Protein AF-A0AA50HX01-F1 (afdb_monomer_lite)

Sequence (160 aa):
MPIVLAWGKLGSERAGIIVILFCLPWARGWGGGVFKWQIVYGAPRSRGELGLISIETEGYPCNSGNRGSLEQHASAQTLRREMNLTGLELAQLAAKGDAEAIAYWEKFGQRLGMGIANLVYVLTPEAVIIGGGLSASSSYFFPPWHRKLRKGCYYLPVGV

Structure (mmCIF, N/CA/C/O backbone):
data_AF-A0AA50HX01-F1
#
_entry.id   AF-A0AA50HX01-F1
#
loop_
_atom_site.group_PDB
_atom_site.id
_atom_site.type_symbol
_atom_site.label_atom_id
_atom_site.label_alt_id
_atom_site.label_comp_id
_atom_site.label_asym_id
_atom_site.label_entity_id
_atom_site.label_seq_id
_atom_site.pdbx_PDB_ins_code
_atom_site.Cartn_x
_atom_site.Cartn_y
_atom_site.Cartn_z
_atom_site.occupancy
_atom_site.B_iso_or_equiv
_atom_site.auth_seq_id
_atom_site.auth_comp_id
_atom_site.auth_asym_id
_atom_site.auth_atom_id
_atom_site.pdbx_PDB_model_num
ATOM 1 N N . MET A 1 1 ? 7.895 -8.342 14.726 1.00 25.12 1 MET A N 1
ATOM 2 C CA . MET A 1 1 ? 8.744 -8.853 13.621 1.00 25.12 1 MET A CA 1
ATOM 3 C C . MET A 1 1 ? 8.125 -8.389 12.307 1.00 25.12 1 MET A C 1
ATOM 5 O O . MET A 1 1 ? 6.902 -8.293 12.281 1.00 25.12 1 MET A O 1
ATOM 9 N N . PRO A 1 2 ? 8.895 -8.063 11.254 1.00 31.77 2 PRO A N 1
ATOM 10 C CA . PRO A 1 2 ? 8.314 -7.825 9.934 1.00 31.77 2 PRO A CA 1
ATOM 11 C C . PRO A 1 2 ? 7.762 -9.148 9.392 1.00 31.77 2 PRO A C 1
ATOM 13 O O . PRO A 1 2 ? 8.489 -10.139 9.362 1.00 31.77 2 PRO A O 1
ATOM 16 N N . ILE A 1 3 ? 6.495 -9.178 8.981 1.00 40.47 3 ILE A N 1
ATOM 17 C CA . ILE A 1 3 ? 5.939 -10.347 8.296 1.00 40.47 3 ILE A CA 1
ATOM 18 C C . ILE A 1 3 ? 6.283 -10.195 6.813 1.00 40.47 3 ILE A C 1
ATOM 20 O O . ILE A 1 3 ? 6.054 -9.141 6.220 1.00 40.47 3 ILE A O 1
ATOM 24 N N . VAL A 1 4 ? 6.877 -11.229 6.224 1.00 44.59 4 VAL A N 1
ATOM 25 C CA . VAL A 1 4 ? 7.145 -11.291 4.784 1.00 44.59 4 VAL A CA 1
ATOM 26 C C . VAL A 1 4 ? 5.998 -12.067 4.155 1.00 44.59 4 VAL A C 1
ATOM 28 O O . VAL A 1 4 ? 5.826 -13.249 4.441 1.00 44.59 4 VAL A O 1
ATOM 31 N N . LEU A 1 5 ? 5.188 -11.394 3.340 1.00 52.50 5 LEU A N 1
ATOM 32 C CA . LEU A 1 5 ? 4.005 -11.978 2.711 1.00 52.50 5 LEU A CA 1
ATOM 33 C C . LEU A 1 5 ? 4.206 -12.028 1.203 1.00 52.50 5 LEU A C 1
ATOM 35 O O . LEU A 1 5 ? 4.295 -10.985 0.558 1.00 52.50 5 LEU A O 1
ATOM 39 N N . ALA A 1 6 ? 4.277 -13.238 0.655 1.00 52.31 6 ALA A N 1
ATOM 40 C CA . ALA A 1 6 ? 4.373 -13.473 -0.777 1.00 52.31 6 ALA A CA 1
ATOM 41 C C . ALA A 1 6 ? 2.994 -13.779 -1.378 1.00 52.31 6 ALA A C 1
ATOM 43 O O . ALA A 1 6 ? 2.184 -14.483 -0.778 1.00 52.31 6 ALA A O 1
ATOM 44 N N . TRP A 1 7 ? 2.763 -13.283 -2.588 1.00 51.84 7 TRP A N 1
ATOM 45 C CA . TRP A 1 7 ? 1.705 -13.716 -3.495 1.00 51.84 7 TRP A CA 1
ATOM 46 C C . TRP A 1 7 ? 2.365 -14.184 -4.796 1.00 51.84 7 TRP A C 1
ATOM 48 O O . TRP A 1 7 ? 3.193 -13.455 -5.342 1.00 51.84 7 TRP A O 1
ATOM 58 N N . GLY A 1 8 ? 2.031 -15.384 -5.277 1.00 53.75 8 GLY A N 1
ATOM 59 C CA . GLY A 1 8 ? 2.668 -16.025 -6.437 1.00 53.75 8 GLY A CA 1
ATOM 60 C C . GLY A 1 8 ? 3.353 -17.357 -6.101 1.00 53.75 8 GLY A C 1
ATOM 61 O O . GLY A 1 8 ? 3.342 -17.800 -4.952 1.00 53.75 8 GLY A O 1
ATOM 62 N N . LYS A 1 9 ? 3.936 -18.020 -7.107 1.00 47.34 9 LYS A N 1
ATOM 63 C CA . LYS A 1 9 ? 4.558 -19.350 -6.959 1.00 47.34 9 LYS A CA 1
ATOM 64 C C . LYS A 1 9 ? 6.076 -19.235 -6.842 1.00 47.34 9 LYS A C 1
ATOM 66 O O . LYS A 1 9 ? 6.755 -19.064 -7.847 1.00 47.34 9 LYS A O 1
ATOM 71 N N . LEU A 1 10 ? 6.619 -19.417 -5.637 1.00 47.19 10 LEU A N 1
ATOM 72 C CA . LEU A 1 10 ? 8.041 -19.740 -5.485 1.00 47.19 10 LEU A CA 1
ATOM 73 C C . LEU A 1 10 ? 8.262 -21.219 -5.844 1.00 47.19 10 LEU A C 1
ATOM 75 O O . LEU A 1 10 ? 7.512 -22.074 -5.377 1.00 47.19 10 LEU A O 1
ATOM 79 N N . GLY A 1 11 ? 9.289 -21.518 -6.648 1.00 44.75 11 GLY A N 1
ATOM 80 C CA . GLY A 1 11 ? 9.653 -22.893 -7.038 1.00 44.75 11 GLY A CA 1
ATOM 81 C C . GLY A 1 11 ? 9.644 -23.197 -8.544 1.00 44.75 11 GLY A C 1
ATOM 82 O O . GLY A 1 11 ? 9.746 -24.357 -8.924 1.00 44.75 11 GLY A O 1
ATOM 83 N N . SER A 1 12 ? 9.523 -22.187 -9.407 1.00 42.66 12 SER A N 1
ATOM 84 C CA . SER A 1 12 ? 9.834 -22.304 -10.838 1.00 42.66 12 SER A CA 1
ATOM 85 C C . SER A 1 12 ? 11.356 -22.373 -11.024 1.00 42.66 12 SER A C 1
ATOM 87 O O . SER A 1 12 ? 12.073 -21.512 -10.523 1.00 42.66 12 SER A O 1
ATOM 89 N N . GLU A 1 13 ? 11.873 -23.358 -11.765 1.00 43.56 13 GLU A N 1
ATOM 90 C CA . GLU A 1 13 ? 13.315 -23.475 -12.082 1.00 43.56 13 GLU A CA 1
ATOM 91 C C . GLU A 1 13 ? 13.774 -22.502 -13.194 1.00 43.56 13 GLU A C 1
ATOM 93 O O . GLU A 1 13 ? 14.784 -22.710 -13.866 1.00 43.56 13 GLU A O 1
ATOM 98 N N . ARG A 1 14 ? 13.008 -21.433 -13.432 1.00 44.12 14 ARG A N 1
ATOM 99 C CA . ARG A 1 14 ? 13.285 -20.397 -14.434 1.00 44.12 14 ARG A CA 1
ATOM 100 C C . ARG A 1 14 ? 13.796 -19.134 -13.742 1.00 44.12 14 ARG A C 1
ATOM 102 O O . ARG A 1 14 ? 13.643 -18.960 -12.537 1.00 44.12 14 ARG A O 1
ATOM 109 N N . ALA A 1 15 ? 14.410 -18.231 -14.505 1.00 43.78 15 ALA A N 1
ATOM 110 C CA . ALA A 1 15 ? 14.848 -16.930 -14.000 1.00 43.78 15 ALA A CA 1
ATOM 111 C C . ALA A 1 15 ? 13.634 -16.009 -13.748 1.00 43.78 15 ALA A C 1
ATOM 113 O O . ALA A 1 15 ? 13.311 -15.143 -14.561 1.00 43.78 15 ALA A O 1
ATOM 114 N N . GLY A 1 16 ? 12.933 -16.255 -12.640 1.00 53.41 16 GLY A N 1
ATOM 115 C CA . GLY A 1 16 ? 11.715 -15.564 -12.239 1.00 53.41 16 GLY A CA 1
ATOM 116 C C . GLY A 1 16 ? 11.962 -14.179 -11.648 1.00 53.41 16 GLY A C 1
ATOM 117 O O . GLY A 1 16 ? 12.844 -13.983 -10.811 1.00 53.41 16 GLY A O 1
ATOM 118 N N . ILE A 1 17 ? 11.140 -13.215 -12.057 1.00 56.69 17 ILE A N 1
ATOM 119 C CA . ILE A 1 17 ? 11.186 -11.843 -11.548 1.00 56.69 17 ILE A CA 1
ATOM 120 C C . ILE A 1 17 ? 10.386 -11.772 -10.241 1.00 56.69 17 ILE A C 1
ATOM 122 O O . ILE A 1 17 ? 9.212 -12.144 -10.209 1.00 56.69 17 ILE A O 1
ATOM 126 N N . ILE A 1 18 ? 11.003 -11.267 -9.168 1.00 57.69 18 ILE A N 1
ATOM 127 C CA . ILE A 1 18 ? 10.361 -11.094 -7.856 1.00 57.69 18 ILE A CA 1
ATOM 128 C C . ILE A 1 18 ? 10.317 -9.606 -7.497 1.00 57.69 18 ILE A C 1
ATOM 130 O O . ILE A 1 18 ? 11.349 -8.948 -7.361 1.00 57.69 18 ILE A O 1
ATOM 134 N N . VAL A 1 19 ? 9.111 -9.070 -7.307 1.00 62.31 19 VAL A N 1
ATOM 135 C CA . VAL A 1 19 ? 8.891 -7.675 -6.893 1.00 62.31 19 VAL A CA 1
ATOM 136 C C . VAL A 1 19 ? 8.789 -7.617 -5.373 1.00 62.31 19 VAL A C 1
ATOM 138 O O . VAL A 1 19 ? 7.862 -8.189 -4.809 1.00 62.31 19 VAL A O 1
ATOM 141 N N . ILE A 1 20 ? 9.700 -6.904 -4.702 1.00 60.22 20 ILE A N 1
ATOM 142 C CA . ILE A 1 20 ? 9.671 -6.739 -3.239 1.00 60.22 20 ILE A CA 1
ATOM 143 C C . ILE A 1 20 ? 9.356 -5.287 -2.868 1.00 60.22 20 ILE A C 1
ATOM 145 O O . ILE A 1 20 ? 10.120 -4.367 -3.166 1.00 60.22 20 ILE A O 1
ATOM 149 N N . LEU A 1 21 ? 8.227 -5.087 -2.186 1.00 64.50 21 LEU A N 1
ATOM 150 C CA . LEU A 1 21 ? 7.728 -3.791 -1.732 1.00 64.50 21 LEU A CA 1
ATOM 151 C C . LEU A 1 21 ? 7.835 -3.692 -0.205 1.00 64.50 21 LEU A C 1
ATOM 153 O O . LEU A 1 21 ? 7.091 -4.334 0.539 1.00 64.50 21 LEU A O 1
ATOM 157 N N . PHE A 1 22 ? 8.761 -2.854 0.263 1.00 58.66 22 PHE A N 1
ATOM 158 C CA . PHE A 1 22 ? 8.940 -2.552 1.682 1.00 58.66 22 PHE A CA 1
ATOM 159 C C . PHE A 1 22 ? 8.235 -1.252 2.067 1.00 58.66 22 PHE A C 1
ATOM 161 O O . PHE A 1 22 ? 8.646 -0.166 1.665 1.00 58.66 22 PHE A O 1
ATOM 168 N N . CYS A 1 23 ? 7.221 -1.349 2.926 1.00 54.81 23 CYS A N 1
ATOM 169 C CA . CYS A 1 23 ? 6.637 -0.180 3.575 1.00 54.81 23 CYS A CA 1
ATOM 170 C C . CYS A 1 23 ? 7.419 0.155 4.857 1.00 54.81 23 CYS A C 1
ATOM 17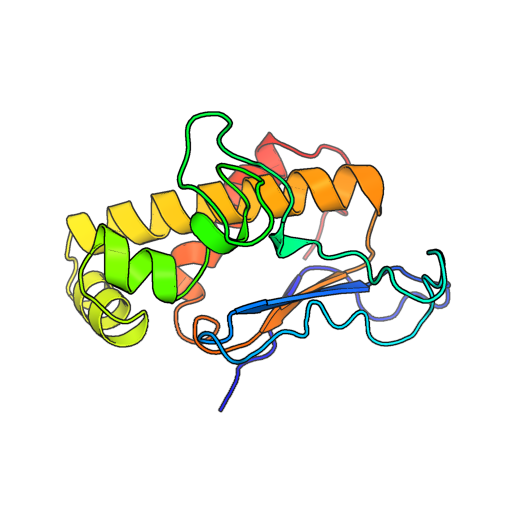2 O O . CYS A 1 23 ? 7.085 -0.321 5.949 1.00 54.81 23 CYS A O 1
ATOM 174 N N . LEU A 1 24 ? 8.469 0.969 4.725 1.00 42.09 24 LEU A N 1
ATOM 175 C CA . LEU A 1 24 ? 9.287 1.457 5.841 1.00 42.09 24 LEU A CA 1
ATOM 176 C C . LEU A 1 24 ? 8.992 2.935 6.156 1.00 42.09 24 LEU A C 1
ATOM 178 O O . LEU A 1 24 ? 8.790 3.721 5.231 1.00 42.09 24 LEU A O 1
ATOM 182 N N . PRO A 1 25 ? 8.975 3.336 7.442 1.00 38.78 25 PRO A N 1
ATOM 183 C CA . PRO A 1 25 ? 8.898 4.741 7.815 1.00 38.78 25 PRO A CA 1
ATOM 184 C C . PRO A 1 25 ? 10.211 5.455 7.460 1.00 38.78 25 PRO A C 1
ATOM 186 O O . PRO A 1 25 ? 11.296 5.017 7.830 1.00 38.78 25 PRO A O 1
ATOM 189 N N . TRP A 1 26 ? 10.059 6.556 6.729 1.00 36.91 26 TRP A N 1
ATOM 190 C CA . TRP A 1 26 ? 11.063 7.477 6.192 1.00 36.91 26 TRP A CA 1
ATOM 191 C C . TRP A 1 26 ? 12.413 7.547 6.947 1.00 36.91 26 TRP A C 1
ATOM 193 O O . TRP A 1 26 ? 12.586 8.301 7.903 1.00 36.91 26 TRP A O 1
ATOM 203 N N . ALA A 1 27 ? 13.410 6.821 6.432 1.00 32.09 27 ALA A N 1
ATOM 204 C CA . ALA A 1 27 ? 14.833 7.127 6.599 1.00 32.09 27 ALA A CA 1
ATOM 205 C C . ALA A 1 27 ? 15.401 7.645 5.258 1.00 32.09 27 ALA A C 1
ATOM 207 O O . ALA A 1 27 ? 14.710 7.613 4.237 1.00 32.09 27 ALA A O 1
ATOM 208 N N . ARG A 1 28 ? 16.631 8.181 5.241 1.00 39.00 28 ARG A N 1
ATOM 209 C CA . ARG A 1 28 ? 17.188 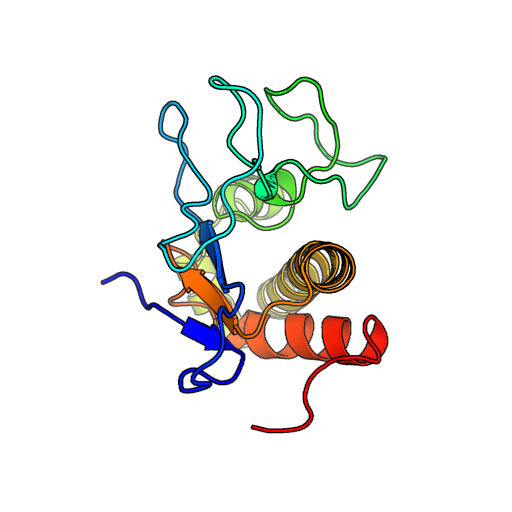8.921 4.086 1.00 39.00 28 ARG A CA 1
ATOM 210 C C . ARG A 1 28 ? 17.561 8.017 2.892 1.00 39.00 28 ARG A C 1
ATOM 212 O O . ARG A 1 28 ? 18.736 7.755 2.643 1.00 39.00 28 ARG A O 1
ATOM 219 N N . GLY A 1 29 ? 16.545 7.630 2.121 1.00 37.97 29 GLY A N 1
ATOM 220 C CA . GLY A 1 29 ? 16.646 6.870 0.872 1.00 37.97 29 GLY A CA 1
ATOM 221 C C . GLY A 1 29 ? 16.845 5.363 1.068 1.00 37.97 29 GLY A C 1
ATOM 222 O O . GLY A 1 29 ? 17.239 4.923 2.142 1.00 37.97 29 GLY A O 1
ATOM 223 N N . TRP A 1 30 ? 16.642 4.607 -0.020 1.00 37.34 30 TRP A N 1
ATOM 224 C CA . TRP A 1 30 ? 16.812 3.145 -0.138 1.00 37.34 30 TRP A CA 1
ATOM 225 C C . TRP A 1 30 ? 15.815 2.300 0.697 1.00 37.34 30 TRP A C 1
ATOM 227 O O . TRP A 1 30 ? 15.824 2.329 1.919 1.00 37.34 30 TRP A O 1
ATOM 237 N N . GLY A 1 31 ? 14.956 1.467 0.102 1.00 35.34 31 GLY A N 1
ATOM 238 C CA . GLY A 1 31 ? 14.662 1.267 -1.322 1.00 35.34 31 GLY A CA 1
ATOM 239 C C . GLY A 1 31 ? 13.749 0.052 -1.557 1.00 35.34 31 GLY A C 1
ATOM 240 O O . GLY A 1 31 ? 13.555 -0.769 -0.661 1.00 35.34 31 GLY A O 1
ATOM 241 N N . GLY A 1 32 ? 13.216 -0.092 -2.774 1.00 36.50 32 GLY A N 1
ATOM 242 C CA . GLY A 1 32 ? 12.608 -1.348 -3.229 1.00 36.50 32 GLY A CA 1
ATOM 243 C C . GLY A 1 32 ? 13.703 -2.364 -3.551 1.00 36.50 32 GLY A C 1
ATOM 244 O O . GLY A 1 32 ? 14.317 -2.295 -4.611 1.00 36.50 32 GLY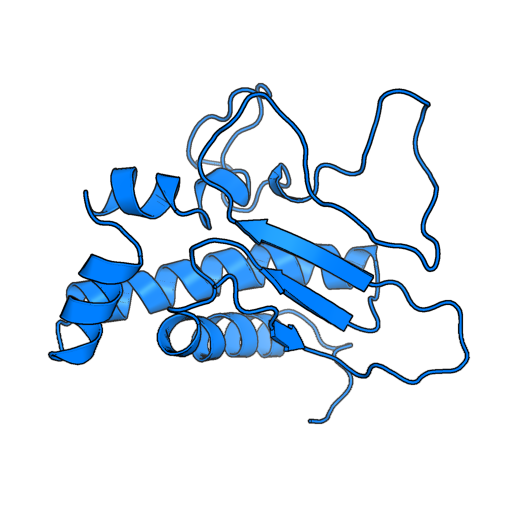 A O 1
ATOM 245 N N . GLY A 1 33 ? 14.009 -3.262 -2.614 1.00 36.00 33 GLY A N 1
ATOM 246 C CA . GLY A 1 33 ? 15.112 -4.214 -2.754 1.00 36.00 33 GLY A CA 1
ATOM 247 C C . GLY A 1 33 ? 14.733 -5.451 -3.564 1.00 36.00 33 GLY A C 1
ATOM 248 O O . GLY A 1 33 ? 14.310 -6.441 -2.974 1.00 36.00 33 GLY A O 1
ATOM 249 N N . VAL A 1 34 ? 14.927 -5.429 -4.887 1.00 36.38 34 VAL A N 1
ATOM 250 C CA . VAL A 1 34 ? 14.816 -6.630 -5.740 1.00 36.38 34 VAL A CA 1
ATOM 251 C C . VAL A 1 34 ? 15.948 -7.603 -5.389 1.00 36.38 34 VAL A C 1
ATOM 253 O O . VAL A 1 34 ? 17.081 -7.468 -5.854 1.00 36.38 34 VAL A O 1
ATOM 256 N N . PHE A 1 35 ? 15.658 -8.578 -4.528 1.00 29.78 35 PHE A N 1
ATOM 257 C CA . PHE A 1 35 ? 16.622 -9.606 -4.146 1.00 29.78 35 PHE A CA 1
ATOM 258 C C . PHE A 1 35 ? 16.666 -10.720 -5.197 1.00 29.78 35 PHE A C 1
ATOM 260 O O . PHE A 1 35 ? 15.772 -11.559 -5.252 1.00 29.78 35 PHE A O 1
ATOM 267 N N . LYS A 1 36 ? 17.740 -10.687 -6.002 1.00 26.53 36 LYS A N 1
ATOM 268 C CA . LYS A 1 36 ? 18.374 -11.783 -6.766 1.00 26.53 36 LYS A CA 1
ATOM 269 C C . LYS A 1 36 ? 17.632 -13.131 -6.625 1.00 26.53 36 LYS A C 1
ATOM 271 O O . LYS A 1 36 ? 17.710 -13.762 -5.577 1.00 26.53 36 LYS A O 1
ATOM 276 N N . TRP A 1 37 ? 16.950 -13.629 -7.653 1.00 22.09 37 TRP A N 1
ATOM 277 C CA . TRP A 1 37 ? 17.428 -13.728 -9.038 1.00 22.09 37 TRP A CA 1
ATOM 278 C C . TRP A 1 37 ? 16.994 -12.572 -9.966 1.00 22.09 37 TRP A C 1
ATOM 280 O O . TRP A 1 37 ? 16.108 -11.788 -9.660 1.00 22.09 37 TRP A O 1
ATOM 290 N N . GLN A 1 38 ? 17.760 -12.381 -11.041 1.00 27.73 38 GLN A N 1
ATOM 291 C CA . GLN A 1 38 ? 17.929 -11.122 -11.778 1.00 27.73 38 GLN A CA 1
ATOM 292 C C . GLN A 1 38 ? 16.646 -10.456 -12.328 1.00 27.73 38 GLN A C 1
ATOM 294 O O . GLN A 1 38 ? 16.011 -10.974 -13.238 1.00 27.73 38 GLN A O 1
ATOM 299 N N . ILE A 1 39 ? 16.472 -9.169 -12.003 1.00 37.91 39 ILE A N 1
ATOM 300 C CA . ILE A 1 39 ? 16.647 -8.139 -13.042 1.00 37.91 39 ILE A CA 1
ATOM 301 C C . ILE A 1 39 ? 17.828 -7.264 -12.625 1.00 37.91 39 ILE A C 1
ATOM 303 O O . ILE A 1 39 ? 17.867 -6.769 -11.501 1.00 37.91 39 ILE A O 1
ATOM 307 N N . VAL A 1 40 ? 18.777 -7.043 -13.535 1.00 39.34 40 VAL A N 1
ATOM 308 C CA . VAL A 1 40 ? 19.795 -5.993 -13.405 1.00 39.34 40 VAL A CA 1
ATOM 309 C C . VAL A 1 40 ? 19.790 -5.184 -14.697 1.00 39.34 40 VAL A C 1
ATOM 311 O O . VAL A 1 40 ? 20.506 -5.511 -15.636 1.00 39.34 40 VAL A O 1
ATOM 314 N N . TYR A 1 41 ? 18.959 -4.143 -14.749 1.00 41.31 41 TYR A N 1
ATOM 315 C CA . TYR A 1 41 ? 19.002 -3.133 -15.806 1.00 41.31 41 TYR A CA 1
ATOM 316 C C . TYR A 1 41 ? 18.693 -1.747 -15.242 1.00 41.31 41 TYR A C 1
ATOM 318 O O . TYR A 1 41 ? 17.708 -1.540 -14.536 1.00 41.31 41 TYR A O 1
ATOM 326 N N . GLY A 1 42 ? 19.572 -0.800 -15.558 1.00 44.56 42 GLY A N 1
ATOM 327 C CA . GLY A 1 42 ? 19.549 0.574 -15.072 1.00 44.56 42 GLY A CA 1
ATOM 328 C C . GLY A 1 42 ? 20.948 1.179 -15.165 1.00 44.56 42 GLY A C 1
ATOM 329 O O . GLY A 1 42 ? 21.945 0.475 -15.014 1.00 44.56 42 GLY A O 1
ATOM 330 N N . ALA A 1 43 ? 21.042 2.484 -15.428 1.00 47.16 43 ALA A N 1
ATOM 331 C CA . ALA A 1 43 ? 22.322 3.189 -15.341 1.00 47.16 43 ALA A CA 1
ATOM 332 C C . ALA A 1 43 ? 22.872 3.121 -13.894 1.00 47.16 43 ALA A C 1
ATOM 334 O O . ALA A 1 43 ? 22.055 3.040 -12.975 1.00 47.16 43 ALA A O 1
ATOM 335 N N . PRO A 1 44 ? 24.196 3.250 -13.641 1.00 45.75 44 PRO A N 1
ATOM 336 C CA . PRO A 1 44 ? 24.831 3.020 -12.323 1.00 45.75 44 PRO A CA 1
ATOM 337 C C . PRO A 1 44 ? 24.373 3.888 -11.129 1.00 45.75 44 PRO A C 1
ATOM 339 O O . PRO A 1 44 ? 24.994 3.864 -10.069 1.00 45.75 44 PRO A O 1
ATOM 342 N N . ARG A 1 45 ? 23.324 4.700 -11.296 1.00 49.25 45 ARG A N 1
ATOM 343 C CA . ARG A 1 45 ? 22.716 5.577 -10.283 1.00 49.25 45 ARG A CA 1
ATOM 344 C C . ARG A 1 45 ? 21.192 5.381 -10.154 1.00 49.25 45 ARG A C 1
ATOM 346 O O . ARG A 1 45 ? 20.590 6.003 -9.287 1.00 49.25 45 ARG A O 1
ATOM 353 N N . SER A 1 46 ? 20.575 4.541 -10.992 1.00 53.16 46 SER A N 1
ATOM 354 C CA . SER A 1 46 ? 19.139 4.222 -10.978 1.00 53.16 46 SER A CA 1
ATOM 355 C C . SER A 1 46 ? 18.899 2.823 -10.411 1.00 53.16 46 SER A C 1
ATOM 357 O O . SER A 1 46 ? 19.721 1.928 -10.600 1.00 53.16 46 SER A O 1
ATOM 359 N N . ARG A 1 47 ? 17.782 2.638 -9.697 1.00 58.53 47 ARG A N 1
ATOM 360 C CA . ARG A 1 47 ? 17.504 1.426 -8.901 1.00 58.53 47 ARG A CA 1
ATOM 361 C C . ARG A 1 47 ? 16.221 0.683 -9.273 1.00 58.53 47 ARG A C 1
ATOM 363 O O . ARG A 1 47 ? 15.979 -0.385 -8.728 1.00 58.53 47 ARG A O 1
ATOM 370 N N . GLY A 1 48 ? 15.373 1.280 -10.112 1.00 67.19 48 GLY A N 1
ATOM 371 C CA . GLY A 1 48 ? 13.958 0.907 -10.183 1.00 67.19 48 GLY A CA 1
ATOM 372 C C . GLY A 1 48 ? 13.222 1.316 -8.903 1.00 67.19 48 GLY A C 1
ATOM 373 O O . GLY A 1 48 ? 12.866 0.481 -8.079 1.00 67.19 48 GLY A O 1
ATOM 374 N N . GLU A 1 49 ? 13.003 2.617 -8.700 1.00 76.75 49 GLU A N 1
ATOM 375 C CA . GLU A 1 49 ? 12.317 3.134 -7.506 1.00 76.75 49 GLU A CA 1
ATOM 376 C C . GLU A 1 49 ? 10.793 2.955 -7.637 1.00 76.75 49 GLU A C 1
ATOM 378 O O . GLU A 1 49 ? 10.042 3.909 -7.816 1.00 76.75 49 GLU A O 1
ATOM 383 N N . LEU A 1 50 ? 10.333 1.698 -7.568 1.00 79.12 50 LEU A N 1
ATOM 384 C CA . LEU A 1 50 ? 8.960 1.275 -7.893 1.00 79.12 50 LEU A CA 1
ATOM 385 C C . LEU A 1 50 ? 7.867 1.959 -7.050 1.00 79.12 50 LEU A C 1
ATOM 387 O O . LEU A 1 50 ? 6.720 2.031 -7.477 1.00 79.12 50 LEU A O 1
ATOM 391 N N . GLY A 1 51 ? 8.210 2.492 -5.873 1.00 77.81 51 GLY A N 1
ATOM 392 C CA . GLY A 1 51 ? 7.299 3.310 -5.065 1.00 77.81 51 GLY A CA 1
ATOM 393 C C . GLY A 1 51 ? 6.962 4.668 -5.695 1.00 77.81 51 GLY A C 1
ATOM 394 O O . GLY A 1 51 ? 5.918 5.232 -5.378 1.00 77.81 51 GLY A O 1
ATOM 395 N N . LEU A 1 52 ? 7.797 5.184 -6.605 1.00 84.06 52 LEU A N 1
ATOM 396 C CA . LEU A 1 52 ? 7.622 6.493 -7.241 1.00 84.06 52 LEU A CA 1
ATOM 397 C C . LEU A 1 52 ? 6.656 6.492 -8.436 1.00 84.06 52 LEU A C 1
ATOM 399 O O . LEU A 1 52 ? 6.361 7.570 -8.949 1.00 84.06 52 LEU A O 1
ATOM 403 N N . ILE A 1 53 ? 6.137 5.336 -8.870 1.00 87.19 53 ILE A N 1
ATOM 404 C CA . ILE A 1 53 ? 5.157 5.269 -9.969 1.00 87.19 53 ILE A CA 1
ATOM 405 C C . ILE A 1 53 ? 3.871 6.012 -9.584 1.00 87.19 53 ILE A C 1
ATOM 407 O O . ILE A 1 53 ? 3.299 5.747 -8.526 1.00 87.19 53 ILE A O 1
ATOM 411 N N . SER A 1 54 ? 3.407 6.940 -10.421 1.00 90.38 54 SER A N 1
ATOM 412 C CA . SER A 1 54 ? 2.152 7.660 -10.174 1.00 90.38 54 SER A CA 1
ATOM 413 C C . SER A 1 54 ? 0.950 6.737 -10.352 1.00 90.38 54 SER A C 1
ATOM 415 O O . SER A 1 54 ? 0.843 6.033 -11.356 1.00 90.38 54 SER A O 1
ATOM 417 N N . ILE A 1 55 ? 0.033 6.761 -9.384 1.00 91.31 55 ILE A N 1
ATOM 418 C CA . ILE A 1 55 ? -1.254 6.047 -9.447 1.00 91.31 55 ILE A CA 1
ATOM 419 C C . ILE A 1 55 ? -2.466 6.989 -9.391 1.00 91.31 55 ILE A C 1
ATOM 421 O O . ILE A 1 55 ? -3.582 6.566 -9.677 1.00 91.31 55 ILE A O 1
ATOM 425 N N . GLU A 1 56 ? -2.254 8.257 -9.035 1.00 91.25 56 GLU A N 1
ATOM 426 C CA . GLU A 1 56 ? -3.291 9.277 -8.860 1.00 91.25 56 GLU A CA 1
ATOM 427 C C . GLU A 1 56 ? -2.709 10.605 -9.381 1.00 91.25 56 GLU A C 1
ATOM 429 O O . GLU A 1 56 ? -1.975 11.266 -8.660 1.00 91.25 56 GLU A O 1
ATOM 434 N N . THR A 1 57 ? -2.934 10.981 -10.650 1.00 87.56 57 THR A N 1
ATOM 435 C CA . THR A 1 57 ? -2.205 12.105 -11.299 1.00 87.56 57 THR A CA 1
ATOM 436 C C . THR A 1 57 ? -2.298 13.417 -10.519 1.00 87.56 57 THR A C 1
ATOM 438 O O . THR A 1 57 ? -1.315 14.147 -10.399 1.00 87.56 57 THR A O 1
ATOM 441 N N . GLU A 1 58 ? -3.464 13.664 -9.918 1.00 90.88 58 GLU A N 1
ATOM 442 C CA . GLU A 1 58 ? -3.735 14.855 -9.118 1.00 90.88 58 GLU A CA 1
ATOM 443 C C . GLU A 1 58 ? -3.396 14.712 -7.619 1.00 90.88 58 GLU A C 1
ATOM 445 O O . GLU A 1 58 ? -3.682 15.617 -6.833 1.00 90.88 58 GLU A O 1
ATOM 450 N N . GLY A 1 59 ? -2.757 13.607 -7.224 1.00 89.69 59 GLY A N 1
ATOM 451 C CA . GLY A 1 59 ? -2.458 13.242 -5.839 1.00 89.69 59 GLY A CA 1
ATOM 452 C C . GLY A 1 59 ? -1.378 14.084 -5.145 1.00 89.69 59 GLY A C 1
ATOM 453 O O . GLY A 1 59 ? -1.023 15.189 -5.562 1.00 89.69 59 GLY A O 1
ATOM 454 N N . TYR A 1 60 ? -0.845 13.552 -4.042 1.00 88.44 60 TYR A N 1
ATOM 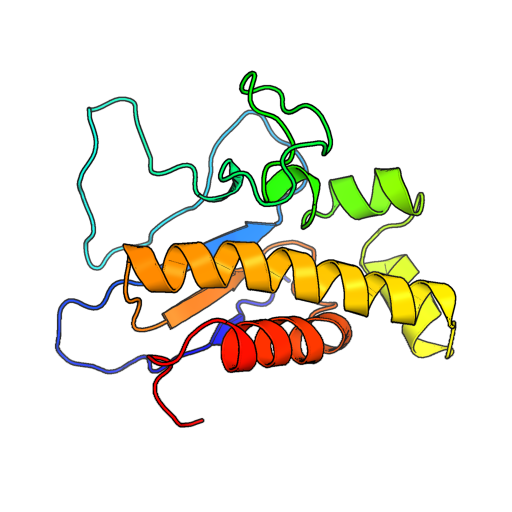455 C CA . TYR A 1 60 ? 0.078 14.286 -3.164 1.00 88.44 60 TYR A CA 1
ATOM 456 C C . TYR A 1 60 ? 1.460 14.522 -3.802 1.00 88.44 60 TYR A C 1
ATOM 458 O O . TYR A 1 60 ? 1.955 13.647 -4.517 1.00 88.44 60 TYR A O 1
ATOM 466 N N . PRO A 1 61 ? 2.135 15.652 -3.518 1.00 89.50 61 PRO A N 1
ATOM 467 C CA . PRO A 1 61 ? 3.509 15.878 -3.963 1.00 89.50 61 PRO A CA 1
ATOM 468 C C . PRO A 1 61 ? 4.490 14.895 -3.302 1.00 89.50 61 PRO A C 1
ATOM 470 O O . PRO A 1 61 ? 4.327 14.516 -2.141 1.00 89.50 61 PRO A O 1
ATOM 473 N N . CYS A 1 62 ? 5.535 14.513 -4.035 1.00 80.69 62 CYS A N 1
ATOM 474 C CA . CYS A 1 62 ? 6.635 13.669 -3.572 1.00 80.69 62 CYS A CA 1
ATOM 475 C C . CYS A 1 62 ? 7.967 14.438 -3.633 1.00 80.69 62 CYS A C 1
ATOM 477 O O . CYS A 1 62 ? 8.190 15.260 -4.520 1.00 80.69 62 CYS A O 1
ATOM 479 N N . ASN A 1 63 ? 8.902 14.111 -2.735 1.00 76.88 63 ASN A N 1
ATOM 480 C CA . ASN A 1 63 ? 10.247 14.706 -2.684 1.00 76.88 63 ASN A CA 1
ATOM 481 C C . ASN A 1 63 ? 11.097 14.461 -3.953 1.00 76.88 63 ASN A C 1
ATOM 483 O O . ASN A 1 63 ? 12.135 15.089 -4.124 1.00 76.88 63 ASN A O 1
ATOM 487 N N . SER A 1 64 ? 10.669 13.552 -4.836 1.00 74.81 64 SER A N 1
ATOM 488 C CA . SER A 1 64 ? 11.268 13.312 -6.158 1.00 74.81 64 SER A CA 1
ATOM 489 C C . SER A 1 64 ? 10.912 14.374 -7.209 1.00 74.81 64 SER A C 1
ATOM 491 O O . SER A 1 64 ? 11.412 14.308 -8.329 1.00 74.81 64 SER A O 1
ATOM 493 N N . GLY A 1 65 ? 10.011 15.310 -6.890 1.00 83.94 65 GLY A N 1
ATOM 494 C CA . GLY A 1 65 ? 9.377 16.208 -7.859 1.00 83.94 65 GLY A CA 1
ATOM 495 C C . GLY A 1 65 ? 8.181 15.583 -8.589 1.00 83.94 65 GLY A C 1
ATOM 496 O O . GLY A 1 65 ? 7.444 16.301 -9.258 1.00 83.94 65 GLY A O 1
ATOM 497 N N . ASN A 1 66 ? 7.945 14.273 -8.436 1.00 83.25 66 ASN A N 1
ATOM 498 C CA . ASN A 1 66 ? 6.746 13.615 -8.953 1.00 83.25 66 ASN A CA 1
ATOM 499 C C . ASN A 1 66 ? 5.514 13.871 -8.054 1.00 83.25 66 ASN A C 1
ATOM 501 O O . ASN A 1 66 ? 5.625 14.339 -6.917 1.00 83.25 66 ASN A O 1
ATOM 505 N N . ARG A 1 67 ? 4.326 13.518 -8.549 1.00 90.94 67 ARG A N 1
ATOM 506 C CA . ARG A 1 67 ? 3.032 13.681 -7.883 1.00 90.94 67 ARG A CA 1
ATOM 507 C C . ARG A 1 67 ?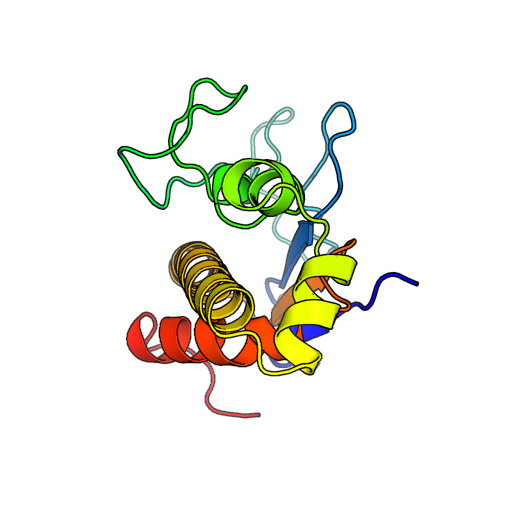 2.223 12.383 -7.911 1.00 90.94 67 ARG A C 1
ATOM 509 O O . ARG A 1 67 ? 2.256 11.626 -8.883 1.00 90.94 67 ARG A O 1
ATOM 516 N N . GLY A 1 68 ? 1.526 12.121 -6.809 1.00 89.81 68 GLY A N 1
ATOM 517 C CA . GLY A 1 68 ? 0.629 10.985 -6.626 1.00 89.81 68 GLY A CA 1
ATOM 518 C C . GLY A 1 68 ? 1.279 9.612 -6.773 1.00 89.81 68 GLY A C 1
ATOM 519 O O . GLY A 1 68 ? 0.662 8.679 -7.296 1.00 89.81 68 GLY A O 1
ATOM 520 N N . SER A 1 69 ? 2.538 9.494 -6.350 1.00 89.69 69 SER A N 1
ATOM 521 C CA . SER A 1 69 ? 3.295 8.244 -6.365 1.00 89.69 69 SER A CA 1
ATOM 522 C C . SER A 1 69 ? 2.705 7.191 -5.418 1.00 89.69 69 SER A C 1
ATOM 524 O O . SER A 1 69 ? 2.115 7.519 -4.388 1.00 89.69 69 SER A O 1
ATOM 526 N N . LEU A 1 70 ? 2.888 5.908 -5.735 1.00 88.25 70 LEU A N 1
ATOM 527 C CA . LEU A 1 70 ? 2.411 4.776 -4.934 1.00 88.25 70 LEU A CA 1
ATOM 528 C C . LEU A 1 70 ? 2.808 4.890 -3.451 1.00 88.25 70 LEU A C 1
ATOM 530 O O . LEU A 1 70 ? 1.969 4.673 -2.579 1.00 88.25 70 LEU A O 1
ATOM 534 N N . GLU A 1 71 ? 4.041 5.300 -3.142 1.00 85.12 71 GLU A N 1
ATOM 535 C CA . GLU A 1 71 ? 4.491 5.548 -1.761 1.00 85.12 71 GLU A CA 1
ATOM 536 C C . GLU A 1 71 ? 3.676 6.629 -1.028 1.00 85.12 71 GLU A C 1
ATOM 538 O O . GLU A 1 71 ? 3.466 6.534 0.182 1.00 85.12 71 GLU A O 1
ATOM 543 N N . GLN A 1 72 ? 3.150 7.627 -1.741 1.00 87.44 72 GLN A N 1
ATOM 544 C CA . GLN A 1 72 ? 2.313 8.668 -1.153 1.00 87.44 72 GLN A CA 1
ATOM 545 C C . GLN A 1 72 ? 0.887 8.190 -0.881 1.00 87.44 72 GLN A C 1
ATOM 547 O O . GLN A 1 72 ? 0.199 8.820 -0.082 1.00 87.44 72 GLN A O 1
ATOM 552 N N . HIS A 1 73 ? 0.452 7.068 -1.452 1.00 88.94 73 HIS A N 1
ATOM 553 C CA . HIS A 1 73 ? -0.924 6.571 -1.354 1.00 88.94 73 HIS A CA 1
ATOM 554 C C . HIS A 1 73 ? -1.055 5.182 -0.698 1.00 88.94 73 HIS A C 1
ATOM 556 O O . HIS A 1 73 ? -2.165 4.787 -0.336 1.00 88.94 73 HIS A O 1
ATOM 562 N N . ALA A 1 74 ? 0.057 4.465 -0.509 1.00 88.25 74 ALA A N 1
ATOM 563 C CA . ALA A 1 74 ? 0.118 3.121 0.064 1.00 88.25 74 ALA A CA 1
ATOM 564 C C . ALA A 1 74 ? 1.277 2.942 1.077 1.00 88.25 74 ALA A C 1
ATOM 566 O O . ALA A 1 74 ? 1.923 1.893 1.108 1.00 88.25 74 ALA A O 1
ATOM 567 N N . SER A 1 75 ? 1.556 3.946 1.923 1.00 86.38 75 SER A N 1
ATOM 568 C CA . SER A 1 75 ? 2.574 3.851 2.987 1.00 86.38 75 SER A CA 1
ATOM 569 C C . SER A 1 75 ? 2.045 4.140 4.396 1.00 86.38 75 SER A C 1
ATOM 571 O O . SER A 1 75 ? 0.970 4.704 4.593 1.00 86.38 75 SER A O 1
ATOM 573 N N . ALA A 1 76 ? 2.843 3.799 5.413 1.00 84.50 76 ALA A N 1
ATOM 574 C CA . ALA A 1 76 ? 2.556 4.131 6.811 1.00 84.50 76 ALA A CA 1
ATOM 575 C C . ALA A 1 76 ? 2.500 5.653 7.062 1.00 84.50 76 ALA A C 1
ATOM 577 O O . ALA A 1 76 ? 1.806 6.102 7.974 1.00 84.50 76 ALA A O 1
ATOM 578 N N . GLN A 1 77 ? 3.185 6.450 6.233 1.00 84.62 77 GLN A N 1
ATOM 579 C CA . GLN A 1 77 ? 3.094 7.909 6.259 1.00 84.62 77 GLN A CA 1
ATOM 580 C C . GLN A 1 77 ? 1.771 8.404 5.655 1.00 84.62 77 GLN A C 1
ATOM 582 O O . GLN A 1 77 ? 1.212 9.373 6.163 1.00 84.62 77 GLN A O 1
ATOM 587 N N . THR A 1 78 ? 1.216 7.709 4.651 1.00 87.56 78 THR A N 1
ATOM 588 C CA . THR A 1 78 ? -0.149 7.964 4.161 1.00 87.56 78 THR A CA 1
ATOM 589 C C . THR A 1 78 ? -1.170 7.817 5.292 1.00 87.56 78 THR A C 1
ATOM 591 O O . THR A 1 78 ? -1.986 8.712 5.467 1.00 87.56 78 THR A O 1
ATOM 594 N N . LEU A 1 79 ? -1.093 6.756 6.109 1.00 90.00 79 LEU A N 1
ATOM 595 C CA . LEU A 1 79 ? -2.001 6.560 7.255 1.00 90.00 79 LEU A CA 1
ATOM 596 C C . LEU A 1 79 ? -1.871 7.683 8.298 1.00 90.00 79 LEU A C 1
ATOM 598 O O . LEU A 1 79 ? -2.879 8.237 8.732 1.00 90.00 79 LEU A O 1
ATOM 602 N N . ARG A 1 80 ? -0.640 8.085 8.646 1.00 88.81 80 ARG A N 1
ATOM 603 C CA . ARG A 1 80 ? -0.413 9.225 9.551 1.00 88.81 80 ARG A CA 1
ATOM 604 C C . ARG A 1 80 ? -0.902 10.560 8.975 1.00 88.81 80 ARG A C 1
ATOM 606 O O . ARG A 1 80 ? -1.282 11.420 9.756 1.00 88.81 80 ARG A O 1
ATOM 613 N N . ARG A 1 81 ? -0.919 10.747 7.650 1.00 89.81 81 ARG A N 1
ATOM 614 C CA . ARG A 1 81 ? -1.401 11.987 7.011 1.00 89.81 81 ARG A CA 1
ATOM 615 C C . ARG A 1 81 ? -2.915 12.014 6.789 1.00 89.81 81 ARG A C 1
ATOM 617 O O . ARG A 1 81 ? -3.516 13.059 6.987 1.00 89.81 81 ARG A O 1
ATOM 624 N N . GLU A 1 82 ? -3.516 10.912 6.341 1.00 93.44 82 GLU A N 1
ATOM 625 C CA . GLU A 1 82 ? -4.954 10.850 6.033 1.00 93.44 82 GLU A CA 1
ATOM 626 C C . GLU A 1 82 ? -5.809 10.538 7.275 1.00 93.44 82 GLU A C 1
ATOM 628 O O . GLU A 1 82 ? -6.929 11.026 7.344 1.00 93.44 82 GLU A O 1
ATOM 633 N N . MET A 1 83 ? -5.286 9.791 8.262 1.00 94.81 83 MET A N 1
ATOM 634 C CA . MET A 1 83 ? -6.044 9.340 9.447 1.00 94.81 83 MET A CA 1
ATOM 635 C C . MET A 1 83 ? -5.448 9.769 10.800 1.00 94.81 83 MET A C 1
ATOM 637 O O . MET A 1 83 ? -6.036 9.475 11.833 1.00 94.81 83 MET A O 1
ATOM 641 N N . ASN A 1 84 ? -4.257 10.385 10.841 1.00 95.75 84 ASN A N 1
ATOM 642 C CA . ASN A 1 84 ? -3.458 10.620 12.066 1.00 95.75 84 ASN A CA 1
ATOM 643 C C . ASN A 1 84 ? -3.024 9.339 12.836 1.00 95.75 84 ASN A C 1
ATOM 645 O O . ASN A 1 84 ? -2.395 9.403 13.894 1.00 95.75 84 ASN A O 1
ATOM 649 N N . LEU A 1 85 ? -3.270 8.144 12.289 1.00 93.81 85 LEU A N 1
ATOM 650 C CA . LEU A 1 85 ? -3.064 6.852 12.962 1.00 93.81 85 LEU A CA 1
ATOM 651 C C . LEU A 1 85 ? -1.884 6.054 12.382 1.00 93.81 85 LEU A C 1
ATOM 653 O O . LEU A 1 85 ? -1.486 6.223 11.229 1.00 93.81 85 LEU A O 1
ATOM 657 N N . THR A 1 86 ? -1.318 5.148 13.177 1.00 90.62 86 THR A N 1
ATOM 658 C CA . THR A 1 86 ? -0.478 4.046 12.688 1.00 90.62 86 THR A CA 1
ATOM 659 C C . THR A 1 86 ? -1.333 2.951 12.054 1.00 90.62 86 THR A C 1
ATOM 661 O O . THR A 1 86 ? -2.521 2.808 12.339 1.00 90.62 86 THR A O 1
ATOM 664 N N . GLY A 1 87 ? -0.692 2.075 11.275 1.00 88.50 87 GLY A N 1
ATOM 665 C CA . GLY A 1 87 ? -1.317 0.833 10.817 1.00 88.50 87 GLY A CA 1
ATOM 666 C C . GLY A 1 87 ? -1.712 -0.140 11.933 1.00 88.50 87 GLY A C 1
ATOM 667 O O . GLY A 1 87 ? -2.526 -1.020 11.671 1.00 88.50 87 GLY A O 1
ATOM 668 N N . LEU A 1 88 ? -1.187 0.007 13.158 1.00 91.06 88 LEU A N 1
ATOM 669 C CA . LEU A 1 88 ? -1.609 -0.798 14.308 1.00 91.06 88 LEU A CA 1
ATOM 670 C C . LEU A 1 88 ? -2.891 -0.234 14.929 1.00 91.06 88 LEU A C 1
ATOM 672 O O . LEU A 1 88 ? -3.861 -0.969 15.076 1.00 91.06 88 LEU A O 1
ATOM 676 N N . GLU A 1 89 ? -2.925 1.064 15.235 1.00 94.50 89 GLU A N 1
ATOM 677 C CA . GLU A 1 89 ? -4.110 1.728 15.799 1.00 94.50 89 GLU A CA 1
ATOM 678 C C . GLU A 1 89 ? -5.304 1.626 14.827 1.00 94.50 89 GLU A C 1
ATOM 680 O O . GLU A 1 89 ? -6.400 1.235 15.223 1.00 94.50 89 GLU A O 1
ATOM 685 N N . LEU A 1 90 ? -5.079 1.849 13.525 1.00 95.94 90 LEU A N 1
ATOM 686 C CA . LEU A 1 90 ? -6.112 1.704 12.491 1.00 95.94 90 LEU A CA 1
ATOM 687 C C . LEU A 1 90 ? -6.577 0.243 12.307 1.00 95.94 90 LEU A C 1
ATOM 689 O O . LEU A 1 90 ? -7.741 -0.008 12.005 1.00 95.94 90 LEU A O 1
ATOM 693 N N . ALA A 1 91 ? -5.697 -0.743 12.512 1.00 94.25 91 ALA A N 1
ATOM 694 C CA . ALA A 1 91 ? -6.085 -2.158 12.524 1.00 94.25 91 ALA A CA 1
ATOM 695 C C . ALA A 1 91 ? -6.874 -2.539 13.791 1.00 94.25 91 ALA A C 1
ATOM 697 O O . ALA A 1 91 ? -7.755 -3.393 13.723 1.00 94.25 91 ALA A O 1
ATOM 698 N N . GLN A 1 92 ? -6.602 -1.898 14.932 1.00 95.88 92 GLN A N 1
ATOM 699 C CA . GLN A 1 92 ? -7.358 -2.079 16.177 1.00 95.88 92 GLN A CA 1
ATOM 700 C C . GLN A 1 92 ? -8.751 -1.437 16.125 1.00 95.88 92 GLN A C 1
ATOM 702 O O . GLN A 1 92 ? -9.665 -1.947 16.770 1.00 95.88 92 GLN A O 1
ATOM 707 N N . LEU A 1 93 ? -8.933 -0.347 15.370 1.00 97.50 93 LEU A N 1
ATOM 708 C CA . LEU A 1 93 ? -10.258 0.208 15.070 1.00 97.50 93 LEU A CA 1
ATOM 709 C C . LEU A 1 93 ? -11.042 -0.724 14.137 1.00 97.50 93 LEU A C 1
ATOM 711 O O . LEU A 1 93 ? -12.145 -1.143 14.482 1.00 97.50 93 LEU A O 1
ATOM 715 N N . ALA A 1 94 ? -10.444 -1.150 13.019 1.00 96.88 94 ALA A N 1
ATOM 716 C CA . ALA A 1 94 ? -11.090 -2.085 12.095 1.00 96.88 94 ALA A CA 1
ATOM 717 C C . ALA A 1 94 ? -11.476 -3.421 12.772 1.00 96.88 94 ALA A C 1
ATOM 719 O O . ALA A 1 94 ? -12.557 -3.948 12.519 1.00 96.88 94 ALA A O 1
ATOM 720 N N . ALA A 1 95 ? -10.658 -3.920 13.710 1.00 96.31 95 ALA A N 1
ATOM 721 C CA . ALA A 1 95 ? -10.964 -5.101 14.528 1.00 96.31 95 ALA A CA 1
ATOM 722 C C . ALA A 1 95 ? -12.209 -4.945 15.425 1.00 96.31 95 ALA A C 1
ATOM 724 O O . ALA A 1 95 ? -12.810 -5.943 15.814 1.00 96.31 95 ALA A O 1
ATOM 725 N N . LYS A 1 96 ? -12.594 -3.708 15.765 1.00 97.75 96 LYS A N 1
ATOM 726 C CA . LYS A 1 96 ? -13.789 -3.377 16.561 1.00 97.75 96 LYS A CA 1
ATOM 727 C C . LYS A 1 96 ? -15.030 -3.115 15.697 1.00 97.75 96 LYS A C 1
ATOM 729 O O . LYS A 1 96 ? -16.068 -2.750 16.239 1.00 97.75 96 LYS A O 1
ATOM 734 N N . GLY A 1 97 ? -14.933 -3.286 14.375 1.00 97.12 97 GLY A N 1
ATOM 735 C CA . GLY A 1 97 ? -16.015 -2.980 13.436 1.00 97.12 97 GLY A CA 1
ATOM 736 C C . GLY A 1 97 ? -16.114 -1.503 13.044 1.00 97.12 97 GLY A C 1
ATOM 737 O O . GLY A 1 97 ? -17.147 -1.093 12.521 1.00 97.12 97 GLY A O 1
ATOM 738 N N . ASP A 1 98 ? -15.070 -0.700 13.283 1.00 98.31 98 ASP A N 1
ATOM 739 C CA . ASP A 1 98 ? -15.052 0.711 12.891 1.00 98.31 98 ASP A CA 1
ATOM 740 C C . ASP A 1 98 ? -15.150 0.867 11.362 1.00 98.31 98 ASP A C 1
ATOM 742 O O . ASP A 1 98 ? -14.281 0.418 10.606 1.00 98.31 98 ASP A O 1
ATOM 746 N N . ALA A 1 99 ? -16.238 1.493 10.909 1.00 97.81 99 ALA A N 1
ATOM 747 C CA . ALA A 1 99 ? -16.573 1.590 9.494 1.00 97.81 99 ALA A CA 1
ATOM 748 C C . ALA A 1 99 ? -15.606 2.488 8.703 1.00 97.81 99 ALA A C 1
ATOM 750 O O . ALA A 1 99 ? -15.344 2.208 7.532 1.00 97.81 99 ALA A O 1
ATOM 751 N N . GLU A 1 100 ? -15.050 3.531 9.326 1.00 97.69 100 GLU A N 1
ATOM 752 C CA . GLU A 1 100 ? -14.102 4.438 8.676 1.00 97.69 100 GLU A CA 1
ATOM 753 C C . GLU A 1 100 ? -12.743 3.752 8.500 1.00 97.69 100 GLU A C 1
ATOM 755 O O . GLU A 1 100 ? -12.182 3.756 7.403 1.00 97.69 100 GLU A O 1
ATOM 760 N N . ALA A 1 101 ? -12.255 3.057 9.530 1.00 97.44 101 ALA A N 1
ATOM 761 C CA . ALA A 1 101 ? -11.029 2.270 9.455 1.00 97.44 101 ALA A CA 1
ATOM 762 C C . ALA A 1 101 ? -11.128 1.126 8.430 1.00 97.44 101 ALA A C 1
ATOM 764 O O . ALA A 1 101 ? -10.185 0.897 7.668 1.00 97.44 101 ALA A O 1
ATOM 765 N N . ILE A 1 102 ? -12.271 0.431 8.360 1.00 97.38 102 ILE A N 1
ATOM 766 C CA . ILE A 1 102 ? -12.530 -0.607 7.348 1.00 97.38 102 ILE A CA 1
ATOM 767 C C . ILE A 1 102 ? -12.546 -0.001 5.935 1.00 97.38 102 ILE A C 1
ATOM 769 O O . ILE A 1 102 ? -11.860 -0.509 5.043 1.00 97.38 102 ILE A O 1
ATOM 773 N N . ALA A 1 103 ? -13.258 1.112 5.725 1.00 97.50 103 ALA A N 1
ATOM 774 C CA . ALA A 1 103 ? -13.283 1.816 4.441 1.00 97.50 103 ALA A CA 1
ATOM 775 C C . ALA A 1 103 ? -11.899 2.361 4.041 1.00 97.50 103 ALA A C 1
ATOM 777 O O . ALA A 1 103 ? -11.545 2.368 2.857 1.00 97.50 103 ALA A O 1
ATOM 778 N N . TYR A 1 104 ? -11.076 2.761 5.013 1.00 97.31 104 TYR A N 1
ATOM 779 C CA . TYR A 1 104 ? -9.709 3.189 4.754 1.00 97.31 104 TYR A CA 1
ATOM 780 C C . TYR A 1 104 ? -8.820 2.034 4.281 1.00 97.31 104 TYR A C 1
ATOM 782 O O . TYR A 1 104 ? -8.094 2.187 3.298 1.00 97.31 104 TYR A O 1
ATOM 790 N N . TRP A 1 105 ? -8.881 0.861 4.920 1.00 96.00 105 TRP A N 1
ATOM 791 C CA . TRP A 1 105 ? -8.120 -0.308 4.462 1.00 96.00 105 TRP A CA 1
ATOM 792 C C . TRP A 1 105 ? -8.570 -0.805 3.081 1.00 96.00 105 TRP A C 1
ATOM 794 O O . TRP A 1 105 ? -7.725 -1.208 2.276 1.00 96.00 105 TRP A O 1
ATOM 804 N N . GLU A 1 106 ? -9.864 -0.691 2.765 1.00 95.88 106 GLU A N 1
ATOM 805 C CA . GLU A 1 106 ? -10.402 -0.916 1.418 1.00 95.88 106 GLU A CA 1
ATOM 806 C C . GLU A 1 106 ? -9.728 0.011 0.391 1.00 95.88 106 GLU A C 1
ATOM 808 O O . GLU A 1 106 ? -9.113 -0.458 -0.572 1.00 95.88 106 GLU A O 1
ATOM 813 N N . LYS A 1 107 ? -9.757 1.327 0.639 1.00 95.19 107 LYS A N 1
ATOM 814 C CA . LYS A 1 107 ? -9.117 2.369 -0.187 1.00 95.19 107 LYS A CA 1
ATOM 815 C C . LYS A 1 107 ? -7.603 2.150 -0.330 1.00 95.19 107 LYS A C 1
ATOM 817 O O . LYS A 1 107 ? -7.064 2.243 -1.434 1.00 95.19 107 LYS A O 1
ATOM 822 N N . PHE A 1 108 ? -6.921 1.828 0.769 1.00 93.62 108 PHE A N 1
ATOM 823 C CA . PHE A 1 108 ? -5.481 1.561 0.820 1.00 93.62 108 PHE A CA 1
ATOM 824 C C . PHE A 1 108 ? -5.103 0.357 -0.048 1.00 93.62 108 PHE A C 1
ATOM 826 O O . PHE A 1 108 ? -4.216 0.456 -0.896 1.00 93.62 108 PHE A O 1
ATOM 833 N N . GLY A 1 109 ? -5.802 -0.771 0.106 1.00 92.44 109 GLY A N 1
ATOM 834 C CA . GLY A 1 109 ? -5.532 -1.969 -0.685 1.00 92.44 109 GLY A CA 1
ATOM 835 C C . GLY A 1 109 ? -5.879 -1.805 -2.163 1.00 92.44 109 GLY A C 1
ATOM 836 O O . GLY A 1 109 ? -5.161 -2.328 -3.012 1.00 92.44 109 GLY A O 1
ATOM 837 N N . GLN A 1 110 ? -6.912 -1.030 -2.506 1.00 93.00 110 GLN A N 1
ATOM 838 C CA . GLN A 1 110 ? -7.200 -0.688 -3.903 1.00 93.00 110 GLN A CA 1
ATOM 839 C C . GLN A 1 110 ? -6.077 0.158 -4.532 1.00 93.00 11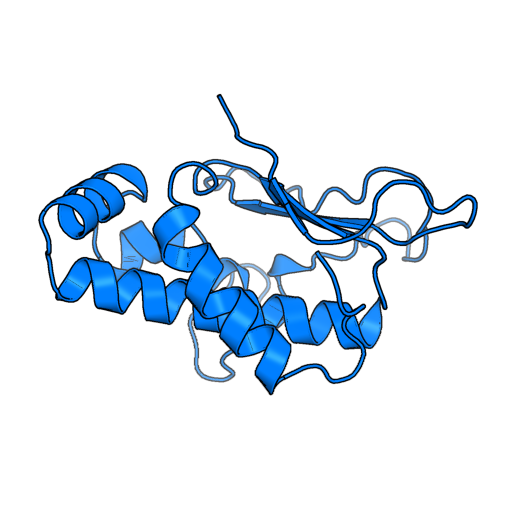0 GLN A C 1
ATOM 841 O O . GLN A 1 110 ? -5.633 -0.162 -5.636 1.00 93.00 110 GLN A O 1
ATOM 846 N N . ARG A 1 111 ? -5.565 1.179 -3.827 1.00 92.38 111 ARG A N 1
ATOM 847 C CA . ARG A 1 111 ? -4.405 1.992 -4.256 1.00 92.38 111 ARG A CA 1
ATOM 848 C C . ARG A 1 111 ? -3.135 1.146 -4.412 1.00 92.38 111 ARG A C 1
ATOM 850 O O . ARG A 1 111 ? -2.473 1.205 -5.446 1.00 92.38 111 ARG A O 1
ATOM 857 N N . LEU A 1 112 ? -2.843 0.285 -3.439 1.00 89.62 112 LEU A N 1
ATOM 858 C CA . LEU A 1 112 ? -1.733 -0.672 -3.488 1.00 89.62 112 LEU A CA 1
ATOM 859 C C . LEU A 1 112 ? -1.854 -1.640 -4.682 1.00 89.62 112 LEU A C 1
ATOM 861 O O . LEU A 1 112 ? -0.890 -1.850 -5.419 1.00 89.62 112 LEU A O 1
ATOM 865 N N . GLY A 1 113 ? -3.055 -2.173 -4.919 1.00 89.12 113 GLY A N 1
ATOM 866 C CA . GLY A 1 113 ? -3.362 -3.044 -6.054 1.00 89.12 113 GLY A CA 1
ATOM 867 C C . GLY A 1 113 ? -3.246 -2.353 -7.417 1.00 89.12 113 GLY A C 1
ATOM 868 O O . GLY A 1 113 ? -2.915 -3.021 -8.389 1.00 89.12 113 GLY A O 1
ATOM 869 N N . MET A 1 114 ? -3.453 -1.031 -7.508 1.00 90.25 114 MET A N 1
ATOM 870 C CA . MET A 1 114 ? -3.176 -0.253 -8.731 1.00 90.25 114 MET A CA 1
ATOM 871 C C . MET A 1 114 ? -1.683 -0.191 -9.036 1.00 90.25 114 MET A C 1
ATOM 873 O O . MET A 1 114 ? -1.276 -0.490 -10.156 1.00 90.25 114 MET A O 1
ATOM 877 N N . GLY A 1 115 ? -0.863 0.137 -8.035 1.00 87.75 115 GLY A N 1
ATOM 878 C CA . GLY A 1 115 ? 0.590 0.152 -8.200 1.00 87.75 115 GLY A CA 1
ATOM 879 C C . GLY A 1 115 ? 1.130 -1.212 -8.626 1.00 87.75 115 GLY A C 1
ATOM 880 O O . GLY A 1 115 ? 1.887 -1.312 -9.587 1.00 87.75 115 GLY A O 1
ATOM 881 N N . ILE A 1 116 ? 0.681 -2.281 -7.966 1.00 85.69 116 ILE A N 1
ATOM 882 C CA . ILE A 1 116 ? 1.128 -3.642 -8.283 1.00 85.69 116 ILE A CA 1
ATOM 883 C C . ILE A 1 116 ? 0.586 -4.118 -9.635 1.00 85.69 116 ILE A C 1
ATOM 885 O O . ILE A 1 116 ? 1.322 -4.791 -10.344 1.00 85.69 116 ILE A O 1
ATOM 889 N N . ALA A 1 117 ? -0.622 -3.726 -10.054 1.00 87.69 117 ALA A N 1
ATOM 890 C CA . ALA A 1 117 ? -1.121 -4.031 -11.399 1.00 87.69 117 ALA A CA 1
ATOM 891 C C . ALA A 1 117 ? -0.198 -3.462 -12.490 1.00 87.69 117 ALA A C 1
ATOM 893 O O . ALA A 1 117 ? 0.183 -4.180 -13.415 1.00 87.69 117 ALA A O 1
ATOM 894 N N . ASN A 1 118 ? 0.231 -2.204 -12.341 1.00 86.81 118 ASN A N 1
ATOM 895 C CA . ASN A 1 118 ? 1.178 -1.568 -13.260 1.00 86.81 118 ASN A CA 1
ATOM 896 C C . ASN A 1 118 ? 2.524 -2.319 -13.289 1.00 86.81 118 ASN A C 1
ATOM 898 O O . ASN A 1 118 ? 3.081 -2.552 -14.360 1.00 86.81 118 ASN A O 1
ATOM 902 N N . LEU A 1 119 ? 3.024 -2.751 -12.126 1.00 83.06 119 LEU A N 1
ATOM 903 C CA . LEU A 1 119 ? 4.253 -3.547 -12.029 1.00 83.06 119 LEU A CA 1
ATOM 904 C C . LEU A 1 119 ? 4.094 -4.948 -12.638 1.00 83.06 119 LEU A C 1
ATOM 906 O O . LEU A 1 119 ? 5.012 -5.417 -13.301 1.00 83.06 119 LEU A O 1
ATOM 910 N N . VAL A 1 120 ? 2.938 -5.599 -12.483 1.00 82.31 120 VAL A N 1
ATOM 911 C CA . VAL A 1 120 ? 2.645 -6.904 -13.099 1.00 82.31 120 VAL A CA 1
ATOM 912 C C . VAL A 1 120 ? 2.637 -6.809 -14.625 1.00 82.31 120 VAL A C 1
ATOM 914 O O . VAL A 1 120 ? 3.191 -7.689 -15.279 1.00 82.31 120 VAL A O 1
ATOM 917 N N . TYR A 1 121 ? 2.094 -5.730 -15.197 1.00 82.88 121 TYR A N 1
ATOM 918 C CA . TYR A 1 121 ? 2.115 -5.506 -16.647 1.00 82.88 121 TYR A CA 1
ATOM 919 C C . TYR A 1 121 ? 3.511 -5.238 -17.223 1.00 82.88 121 TYR A C 1
ATOM 921 O O . TYR A 1 121 ? 3.777 -5.634 -18.353 1.00 82.88 121 TYR A O 1
ATOM 929 N N . VAL A 1 122 ? 4.394 -4.570 -16.473 1.00 82.44 122 VAL A N 1
ATOM 930 C CA . VAL A 1 122 ? 5.744 -4.204 -16.947 1.00 82.44 122 VAL A CA 1
ATOM 931 C C . VAL A 1 122 ? 6.783 -5.294 -16.665 1.00 82.44 122 VAL A C 1
ATOM 933 O O . VAL A 1 122 ? 7.740 -5.431 -17.421 1.00 82.44 122 VAL A O 1
ATOM 936 N N . LEU A 1 123 ? 6.619 -6.054 -15.577 1.00 78.75 123 LEU A N 1
ATOM 937 C CA . LEU A 1 123 ? 7.643 -6.966 -15.050 1.00 78.75 123 LEU A CA 1
ATOM 938 C C . LEU A 1 123 ? 7.241 -8.448 -15.075 1.00 78.75 123 LEU A C 1
ATOM 940 O O . LEU A 1 123 ? 8.090 -9.284 -14.788 1.00 78.75 123 LEU A O 1
ATOM 944 N N . THR A 1 124 ? 5.970 -8.777 -15.344 1.00 77.31 124 THR A N 1
ATOM 945 C CA . THR A 1 124 ? 5.423 -10.155 -15.347 1.00 77.31 124 THR A CA 1
ATOM 946 C C . THR A 1 124 ? 5.998 -11.062 -14.237 1.00 77.31 124 THR A C 1
ATOM 948 O O . THR A 1 124 ? 6.578 -12.106 -14.540 1.00 77.31 124 THR A O 1
ATOM 951 N N . PRO A 1 125 ? 5.922 -10.656 -12.953 1.00 75.06 125 PRO A N 1
ATOM 952 C CA . PRO A 1 125 ? 6.655 -11.313 -11.878 1.00 75.06 125 PRO A CA 1
ATOM 953 C C . PRO A 1 125 ? 6.049 -12.666 -11.494 1.00 75.06 125 PRO A C 1
ATOM 955 O O . PRO A 1 125 ? 4.828 -12.823 -11.454 1.00 75.06 125 PRO A O 1
ATOM 958 N N . GLU A 1 126 ? 6.903 -13.622 -11.123 1.00 72.56 126 GLU A N 1
ATOM 959 C CA . GLU A 1 126 ? 6.470 -14.913 -10.565 1.00 72.56 126 GLU A CA 1
ATOM 960 C C . GLU A 1 126 ? 5.941 -14.767 -9.128 1.00 72.56 126 GLU A C 1
ATOM 962 O O . GLU A 1 126 ? 5.081 -15.545 -8.701 1.00 72.56 126 GLU A O 1
ATOM 967 N N . ALA A 1 127 ? 6.425 -13.755 -8.393 1.00 73.69 127 ALA A N 1
ATOM 968 C CA . ALA A 1 127 ? 5.930 -13.401 -7.068 1.00 73.69 127 ALA A CA 1
ATOM 969 C C . ALA A 1 127 ? 6.015 -11.894 -6.761 1.00 73.69 127 ALA A C 1
ATOM 971 O O . ALA A 1 127 ? 6.963 -11.199 -7.141 1.00 73.69 127 ALA A O 1
ATOM 972 N N . VAL A 1 128 ? 5.042 -11.407 -5.990 1.00 76.69 128 VAL A N 1
ATOM 973 C CA . VAL A 1 128 ? 5.046 -10.088 -5.346 1.00 76.69 128 VAL A CA 1
ATOM 974 C C . VAL A 1 128 ? 5.133 -10.295 -3.837 1.00 76.69 128 VAL A C 1
ATOM 976 O O . VAL A 1 128 ? 4.284 -10.958 -3.244 1.00 76.69 128 VAL A O 1
ATOM 979 N N . ILE A 1 129 ? 6.159 -9.728 -3.212 1.00 75.62 129 ILE A N 1
ATOM 980 C CA . ILE A 1 129 ? 6.435 -9.840 -1.781 1.00 75.62 129 ILE A CA 1
ATOM 981 C C . ILE A 1 129 ? 6.212 -8.479 -1.122 1.00 75.62 129 ILE A C 1
ATOM 983 O O . ILE A 1 129 ? 6.818 -7.482 -1.515 1.00 75.62 129 ILE A O 1
ATOM 987 N N . ILE A 1 130 ? 5.375 -8.439 -0.087 1.00 75.12 130 ILE A N 1
ATOM 988 C CA . ILE A 1 130 ? 5.161 -7.258 0.753 1.00 75.12 130 ILE A CA 1
ATOM 989 C C . ILE A 1 130 ? 5.803 -7.472 2.123 1.00 75.12 130 ILE A C 1
ATOM 991 O O . ILE A 1 130 ? 5.624 -8.511 2.762 1.00 75.12 130 ILE A O 1
ATOM 995 N N . GLY A 1 131 ? 6.532 -6.455 2.581 1.00 73.19 131 GLY A N 1
ATOM 996 C CA . GLY A 1 131 ? 7.167 -6.415 3.894 1.00 73.19 131 GLY A CA 1
ATOM 997 C C . GLY A 1 131 ? 7.163 -5.017 4.517 1.00 73.19 131 GLY A C 1
ATOM 998 O O . GLY A 1 131 ? 6.621 -4.051 3.976 1.00 73.19 131 GLY A O 1
ATOM 999 N N . GLY A 1 132 ? 7.797 -4.898 5.683 1.00 73.31 132 GLY A N 1
ATOM 1000 C CA . GLY A 1 132 ? 7.818 -3.660 6.467 1.00 73.31 132 GLY A CA 1
ATOM 1001 C C . GLY A 1 132 ? 6.635 -3.536 7.434 1.00 73.31 132 GLY A C 1
ATOM 1002 O O . GLY A 1 132 ? 5.938 -4.512 7.716 1.00 73.31 132 GLY A O 1
ATOM 1003 N N . GLY A 1 133 ? 6.431 -2.339 7.987 1.00 73.06 133 GLY A N 1
ATOM 1004 C CA . GLY A 1 133 ? 5.607 -2.132 9.188 1.00 73.06 133 GLY A CA 1
ATOM 1005 C C . GLY A 1 133 ? 4.116 -2.448 9.028 1.00 73.06 133 GLY A C 1
ATOM 1006 O O . GLY A 1 133 ? 3.487 -2.889 9.983 1.00 73.06 133 GLY A O 1
ATOM 1007 N N . LEU A 1 134 ? 3.555 -2.274 7.827 1.00 81.31 134 LEU A N 1
ATOM 1008 C CA . LEU A 1 134 ? 2.130 -2.530 7.563 1.00 81.31 134 LEU A CA 1
ATOM 1009 C C . LEU A 1 134 ? 1.796 -4.006 7.289 1.00 81.31 134 LEU A C 1
ATOM 1011 O O . LEU A 1 134 ? 0.622 -4.355 7.241 1.00 81.31 134 LEU A O 1
ATOM 1015 N N . SER A 1 135 ? 2.793 -4.886 7.145 1.00 80.62 135 SER A N 1
ATOM 1016 C CA . SER A 1 135 ? 2.577 -6.324 6.887 1.00 80.62 135 SER A CA 1
ATOM 1017 C C . SER A 1 135 ? 1.703 -7.019 7.945 1.00 80.62 135 SER A C 1
ATOM 1019 O O . SER A 1 135 ? 0.940 -7.928 7.617 1.00 80.62 135 SER A O 1
ATOM 1021 N N . ALA A 1 136 ? 1.747 -6.548 9.196 1.00 83.38 136 ALA A N 1
ATOM 1022 C CA . ALA A 1 136 ? 0.913 -7.035 10.295 1.00 83.38 136 ALA A CA 1
ATOM 1023 C C . ALA A 1 136 ? -0.590 -6.725 10.127 1.00 83.38 136 ALA A C 1
ATOM 1025 O O . ALA A 1 136 ? -1.420 -7.445 10.671 1.00 83.38 136 ALA A O 1
ATOM 1026 N N . SER A 1 137 ? -0.947 -5.698 9.348 1.00 88.06 137 SER A N 1
ATOM 1027 C CA . SER A 1 137 ? -2.337 -5.290 9.073 1.00 88.06 137 SER A CA 1
ATOM 1028 C C . SER A 1 137 ? -2.862 -5.846 7.740 1.00 88.06 137 SER A C 1
ATOM 1030 O O . SER A 1 137 ? -3.915 -5.431 7.254 1.00 88.06 137 SER A O 1
ATOM 1032 N N . SER A 1 138 ? -2.116 -6.773 7.131 1.00 87.69 138 SER A N 1
ATOM 1033 C CA . SER A 1 138 ? -2.381 -7.354 5.810 1.00 87.69 138 SER A CA 1
ATOM 1034 C C . SER A 1 138 ? -3.786 -7.917 5.651 1.00 87.69 138 SER A C 1
ATOM 1036 O O . SER A 1 138 ? -4.383 -7.691 4.607 1.00 87.69 138 SER A O 1
ATOM 1038 N N . SER A 1 139 ? -4.359 -8.565 6.668 1.00 90.62 139 SER A N 1
ATOM 1039 C CA . SER A 1 139 ? -5.721 -9.125 6.630 1.00 90.62 139 SER A CA 1
ATOM 1040 C C . SER A 1 139 ? -6.798 -8.135 6.163 1.00 90.62 139 SER A C 1
ATOM 1042 O O . SER A 1 139 ? -7.763 -8.555 5.526 1.00 90.62 139 SER A O 1
ATOM 1044 N N . TYR A 1 140 ? -6.620 -6.833 6.409 1.00 91.62 140 TYR A N 1
ATOM 1045 C CA . TYR A 1 140 ? -7.564 -5.796 5.988 1.00 91.62 140 TYR A CA 1
ATOM 1046 C C . TYR A 1 140 ? -7.359 -5.326 4.540 1.00 91.62 140 TYR A C 1
ATOM 1048 O O . TYR A 1 140 ? -8.336 -5.012 3.863 1.00 91.62 140 TYR A O 1
ATOM 1056 N N . PHE A 1 141 ? -6.120 -5.306 4.030 1.00 89.62 141 PHE A N 1
ATOM 1057 C CA . PHE A 1 141 ? -5.820 -4.824 2.670 1.00 89.62 141 PHE A CA 1
ATOM 1058 C C . PHE A 1 141 ? -5.487 -5.925 1.640 1.00 89.62 141 PHE A C 1
ATOM 1060 O O . PHE A 1 141 ? -5.494 -5.667 0.432 1.00 89.62 141 PHE A O 1
ATOM 1067 N N . PHE A 1 142 ? -5.277 -7.168 2.085 1.00 89.69 142 PHE A N 1
ATOM 1068 C CA . PHE A 1 142 ? -5.061 -8.341 1.232 1.00 89.69 142 PHE A CA 1
ATOM 1069 C C . PHE A 1 142 ? -6.335 -8.870 0.529 1.00 89.69 142 PHE A C 1
ATOM 1071 O O . PHE A 1 142 ? -6.217 -9.523 -0.511 1.00 89.69 142 PHE A O 1
ATOM 1078 N N . PRO A 1 143 ? -7.560 -8.559 0.989 1.00 91.06 143 PRO A N 1
ATOM 1079 C CA . PRO A 1 143 ? -8.754 -8.717 0.155 1.00 91.06 143 PRO A CA 1
ATOM 1080 C C . PRO A 1 143 ? -8.879 -7.658 -0.973 1.00 91.06 143 PRO A C 1
ATOM 1082 O O . PRO A 1 143 ? -8.974 -8.055 -2.141 1.00 91.06 143 PRO A O 1
ATOM 1085 N N . PRO A 1 144 ? -8.839 -6.330 -0.714 1.00 90.38 144 PRO A N 1
ATOM 1086 C CA . PRO A 1 144 ? -8.993 -5.304 -1.757 1.00 90.38 144 PRO A CA 1
ATOM 1087 C C . PRO A 1 144 ? -7.900 -5.283 -2.833 1.00 90.38 144 PRO A C 1
ATOM 1089 O O . PRO A 1 144 ? -8.253 -5.183 -4.012 1.00 90.38 144 PRO A O 1
ATOM 1092 N N . TRP A 1 145 ? -6.606 -5.427 -2.496 1.00 88.06 145 TRP A N 1
ATOM 1093 C CA . TRP A 1 145 ? -5.541 -5.433 -3.524 1.00 88.06 145 TRP A CA 1
ATOM 1094 C C . TRP A 1 145 ? -5.749 -6.563 -4.549 1.00 88.06 145 TRP A C 1
ATOM 1096 O O . TRP A 1 145 ? -5.573 -6.353 -5.745 1.00 88.06 145 TRP A O 1
ATOM 1106 N N . HIS A 1 146 ? -6.238 -7.728 -4.112 1.00 85.56 146 HIS A N 1
ATOM 1107 C CA . HIS A 1 146 ? -6.406 -8.923 -4.929 1.00 85.56 146 HIS A CA 1
ATOM 1108 C C . HIS A 1 146 ? -7.671 -8.830 -5.783 1.00 85.56 146 HIS A C 1
ATOM 1110 O O . HIS A 1 146 ? -7.650 -9.206 -6.953 1.00 85.56 146 HIS A O 1
ATOM 1116 N N . ARG A 1 147 ? -8.752 -8.226 -5.264 1.00 88.62 147 ARG A N 1
ATOM 1117 C CA . ARG A 1 147 ? -9.909 -7.838 -6.091 1.00 88.62 147 ARG A CA 1
ATOM 1118 C C . ARG A 1 147 ? -9.531 -6.797 -7.147 1.00 88.62 147 ARG A C 1
ATOM 1120 O O . ARG A 1 147 ? -10.041 -6.872 -8.263 1.00 88.62 147 ARG A O 1
ATOM 1127 N N . LYS A 1 148 ? -8.639 -5.849 -6.831 1.00 86.44 148 LYS A N 1
ATOM 1128 C CA . LYS A 1 148 ? -8.154 -4.855 -7.800 1.00 86.44 148 LYS A CA 1
ATOM 1129 C C . LYS A 1 148 ? -7.253 -5.488 -8.860 1.00 86.44 148 LYS A C 1
ATOM 1131 O O . LYS A 1 148 ? -7.485 -5.233 -10.037 1.00 86.44 148 LYS A O 1
ATOM 1136 N N . LEU A 1 149 ? -6.327 -6.367 -8.473 1.00 82.81 149 LEU A N 1
ATOM 1137 C CA . LEU A 1 149 ? -5.505 -7.156 -9.396 1.00 82.81 149 LEU A CA 1
ATOM 1138 C C . LEU A 1 149 ? -6.378 -8.037 -10.300 1.00 82.81 149 LEU A C 1
ATOM 1140 O O . LEU A 1 149 ? -6.274 -7.929 -11.513 1.00 82.81 149 LEU A O 1
ATOM 1144 N N . ARG A 1 150 ? -7.317 -8.824 -9.757 1.00 81.62 150 ARG A N 1
ATOM 1145 C CA . ARG A 1 150 ? -8.208 -9.693 -10.558 1.00 81.62 150 ARG A CA 1
ATOM 1146 C C . ARG A 1 150 ? -9.156 -8.947 -11.503 1.00 81.62 150 ARG A C 1
ATOM 1148 O O . ARG A 1 150 ? -9.624 -9.547 -12.463 1.00 81.62 150 ARG A O 1
ATOM 1155 N N . LYS A 1 151 ? -9.456 -7.669 -11.244 1.00 78.19 151 LYS A N 1
ATOM 1156 C CA . LYS A 1 151 ? -10.174 -6.785 -12.184 1.00 78.19 151 LYS A CA 1
ATOM 1157 C C . LYS A 1 151 ? -9.244 -6.045 -13.153 1.00 78.19 151 LYS A C 1
ATOM 1159 O O . LYS A 1 151 ? -9.714 -5.559 -14.174 1.00 78.19 151 LYS A O 1
ATOM 1164 N N . GLY A 1 152 ? -7.972 -5.882 -12.794 1.00 69.06 152 GLY A N 1
ATOM 1165 C CA . GLY A 1 152 ? -7.011 -5.030 -13.492 1.00 69.06 152 GLY A CA 1
ATOM 1166 C C . GLY A 1 152 ? -6.003 -5.777 -14.361 1.00 69.06 152 GLY A C 1
ATOM 1167 O O . GLY A 1 152 ? -5.473 -5.166 -15.279 1.00 69.06 152 GLY A O 1
ATOM 1168 N N . CYS A 1 153 ? -5.752 -7.064 -14.106 1.00 64.44 153 CYS A N 1
ATOM 1169 C CA . CYS A 1 153 ? -4.727 -7.889 -14.746 1.00 64.44 153 CYS A CA 1
ATOM 1170 C C . CYS A 1 153 ? -5.308 -9.246 -15.169 1.00 64.44 153 CYS A C 1
ATOM 1172 O O . CYS A 1 153 ? -5.673 -10.059 -14.322 1.00 64.44 153 CYS A O 1
ATOM 1174 N N . TYR A 1 154 ? -5.337 -9.521 -16.476 1.00 58.44 154 TYR A N 1
ATOM 1175 C CA . TYR A 1 154 ? -5.810 -10.807 -17.016 1.00 58.44 154 TYR A CA 1
ATOM 1176 C C . TYR A 1 154 ? -4.762 -11.934 -16.944 1.00 58.44 154 TYR A C 1
ATOM 1178 O O . TYR A 1 154 ? -5.123 -13.104 -16.972 1.00 58.44 154 TYR A O 1
ATOM 1186 N N . TYR A 1 155 ? -3.476 -11.590 -16.817 1.00 53.34 155 TYR A N 1
ATOM 1187 C CA . TYR A 1 155 ? -2.339 -12.526 -16.847 1.00 53.34 155 TYR A CA 1
ATOM 1188 C C . TYR A 1 155 ? -1.914 -13.080 -15.472 1.00 53.34 155 TYR A C 1
ATOM 1190 O O . TYR A 1 155 ? -0.827 -13.638 -15.339 1.00 53.34 155 TYR A O 1
ATOM 1198 N N . LEU A 1 156 ? -2.738 -12.932 -14.430 1.00 53.78 156 LEU A N 1
ATOM 1199 C CA . LEU A 1 156 ? -2.421 -13.499 -13.115 1.00 53.78 156 LEU A CA 1
ATOM 1200 C C . LEU A 1 156 ? -2.452 -15.039 -13.195 1.00 53.78 156 LEU A C 1
ATOM 1202 O O . LEU A 1 156 ? -3.466 -15.584 -13.642 1.00 53.78 156 LEU A O 1
ATOM 1206 N N . PRO A 1 157 ? -1.409 -15.763 -12.741 1.00 44.59 157 PRO A N 1
ATOM 1207 C CA . PRO A 1 157 ? -1.465 -17.218 -12.658 1.00 44.59 157 PRO A CA 1
ATOM 1208 C C . PRO A 1 157 ? -2.602 -17.634 -11.720 1.00 44.59 157 PRO A C 1
ATOM 1210 O O . PRO A 1 157 ? -2.665 -17.216 -10.563 1.00 44.59 157 PRO A O 1
ATOM 1213 N N . VAL A 1 158 ? -3.532 -18.441 -12.234 1.00 35.09 158 VAL A N 1
ATOM 1214 C CA . VAL A 1 158 ? -4.727 -18.836 -11.483 1.00 35.09 158 VAL A CA 1
ATOM 1215 C C . VAL A 1 158 ? -4.355 -19.941 -10.490 1.00 35.09 158 VAL A C 1
ATOM 1217 O O . VAL A 1 158 ? -4.084 -21.075 -10.881 1.00 35.09 158 VAL A O 1
ATOM 1220 N N . GLY A 1 159 ? -4.337 -19.589 -9.205 1.00 39.69 159 GLY A N 1
ATOM 1221 C CA . GLY A 1 159 ? -3.993 -20.470 -8.088 1.00 39.69 159 GLY A CA 1
ATOM 1222 C C . GLY A 1 159 ? -2.612 -20.150 -7.486 1.00 39.69 159 GLY A C 1
ATOM 1223 O O . GLY A 1 159 ? -1.630 -20.033 -8.223 1.00 39.69 159 GLY A O 1
ATOM 1224 N N . VAL A 1 160 ? -2.474 -20.034 -6.161 1.00 36.38 160 VAL A N 1
ATOM 1225 C CA . VAL A 1 160 ? -3.405 -20.436 -5.077 1.00 36.38 160 VAL A CA 1
ATOM 1226 C C . VAL A 1 160 ? -3.606 -19.284 -4.095 1.00 36.38 160 VAL A C 1
ATOM 1228 O O . VAL A 1 160 ? -2.583 -18.676 -3.718 1.00 36.38 160 VAL A O 1
#

Radius of gyration: 15.59 Å; chains: 1; bounding box: 41×40×34 Å

pLDDT: mean 72.59, std 21.98, range [22.09, 98.31]

Secondary structure (DSSP, 8-state):
----EEEE-TT-SS---EEEEEE----SS------SS----S-TT----GGG-BSSTTS-B-TTS-BSBHHHHSSHHHHHHHTS--HHHHHHHHTTT-HHHHHHHHHHHHHHHHHHHHHHHHH--SEEEEEEGGGGGHHHHHHHHHHHHHHH-TT-----

Foldseek 3Di:
DKDKDKDFDDDPPDLFFEWEAAQADDDDDDARDRPDDDDDDDDPVDDPRLQQDAPDQQADADPVRHHRGLSCQQHQVVCCVVPVDGLVVLLVCVVVVNPVSLVSLLSNLLSVLSSVLVVCVVRVGRMYIYIYDNNVSCVSNVVNSVVNNVVRPPSPDPDD